Protein AF-A0A2V8E9D2-F1 (afdb_monomer)

Nearest PDB structures (foldseek):
  8iuf-assembly1_E9  TM=6.608E-01  e=1.942E+00  Euglena gracilis
  7cgp-assembly1_A  TM=4.298E-01  e=3.041E+00  Homo sapiens

Radius of gyration: 26.91 Å; Cα contacts (8 Å, |Δi|>4): 105; chains: 1; bounding box: 39×54×81 Å

Mean predicted aligned error: 18.13 Å

Sequence (126 aa):
MLSVGILTTFAVPARAAAQDLRSSITSVALRSAAQQLPLAPDRLPHRPPLASWSSPKSPRQSSAATKASIVALGALGGFFAGGFGGAALENAIAPCRCDDPGLKGSLIGAPAGAVAGGMLAFHFTR

Structure (mmCIF, N/CA/C/O backbone):
data_AF-A0A2V8E9D2-F1
#
_entry.id   AF-A0A2V8E9D2-F1
#
loop_
_atom_site.group_PDB
_atom_site.id
_atom_site.type_symbol
_atom_site.label_atom_id
_atom_site.label_alt_id
_atom_site.label_comp_id
_atom_site.label_asym_id
_atom_site.label_entity_id
_atom_site.label_seq_id
_atom_site.pdbx_PDB_ins_code
_atom_site.Cartn_x
_atom_site.Cartn_y
_atom_site.Cartn_z
_atom_site.occupancy
_atom_site.B_iso_or_equiv
_atom_site.auth_seq_id
_atom_site.auth_comp_id
_atom_site.auth_asym_id
_atom_site.auth_atom_id
_atom_site.pdbx_PDB_model_num
ATOM 1 N N . MET A 1 1 ? -24.761 -17.953 -20.760 1.00 43.72 1 MET A N 1
ATOM 2 C CA . MET A 1 1 ? -23.985 -18.466 -19.612 1.00 43.72 1 MET A CA 1
ATOM 3 C C . MET A 1 1 ? -22.968 -17.407 -19.213 1.00 43.72 1 MET A C 1
ATOM 5 O O . MET A 1 1 ? -22.332 -16.864 -20.102 1.00 43.72 1 MET A O 1
ATOM 9 N N . LEU A 1 2 ? -22.876 -17.147 -17.902 1.00 41.41 2 LEU A N 1
ATOM 10 C CA . LEU A 1 2 ? -21.965 -16.243 -17.174 1.00 41.41 2 LEU A CA 1
ATOM 11 C C . LEU A 1 2 ? -22.209 -14.720 -17.243 1.00 41.41 2 LEU A C 1
ATOM 13 O O . LEU A 1 2 ? -21.616 -13.984 -18.019 1.00 41.41 2 LEU A O 1
ATOM 17 N N . SER A 1 3 ? -23.089 -14.290 -16.332 1.00 42.38 3 SER A N 1
ATOM 18 C CA . SER A 1 3 ? -22.917 -13.207 -15.352 1.00 42.38 3 SER A CA 1
ATOM 19 C C . SER A 1 3 ? -21.888 -12.106 -15.637 1.00 42.38 3 SER A C 1
ATOM 21 O O . SER A 1 3 ? -20.715 -12.246 -15.303 1.00 42.38 3 SER A O 1
ATOM 23 N N . VAL A 1 4 ? -22.370 -10.938 -16.068 1.00 45.31 4 VAL A N 1
ATOM 24 C CA . VAL A 1 4 ? -21.695 -9.655 -15.817 1.00 45.31 4 VAL A CA 1
ATOM 25 C C . VAL A 1 4 ? -22.396 -9.015 -14.625 1.00 45.31 4 VAL A C 1
ATOM 27 O O . VAL A 1 4 ? -23.416 -8.339 -14.746 1.00 45.31 4 VAL A O 1
ATOM 30 N N . GLY A 1 5 ? -21.894 -9.356 -13.442 1.00 42.88 5 GLY A N 1
ATOM 31 C CA . GLY A 1 5 ? -22.345 -8.808 -12.176 1.00 42.88 5 GLY A CA 1
ATOM 32 C C . GLY A 1 5 ? -21.803 -7.397 -11.966 1.00 42.88 5 GLY A C 1
ATOM 33 O O . GLY A 1 5 ? -20.598 -7.186 -11.983 1.00 42.88 5 GLY A O 1
ATOM 34 N N . ILE A 1 6 ? -22.729 -6.468 -11.733 1.00 47.62 6 ILE A N 1
ATOM 35 C CA . ILE A 1 6 ? -22.645 -5.418 -10.710 1.00 47.62 6 ILE A CA 1
ATOM 36 C C . ILE A 1 6 ? -21.357 -4.580 -10.765 1.00 47.62 6 ILE A C 1
ATOM 38 O O . ILE A 1 6 ? -20.437 -4.721 -9.963 1.00 47.62 6 ILE A O 1
ATOM 42 N N . LEU A 1 7 ? -21.355 -3.612 -11.680 1.00 43.59 7 LEU A N 1
ATOM 43 C CA . LEU A 1 7 ? -20.491 -2.440 -11.614 1.00 43.59 7 LEU A CA 1
ATOM 44 C C . LEU A 1 7 ? -21.105 -1.443 -10.609 1.00 43.59 7 LEU A C 1
ATOM 46 O O . LEU A 1 7 ? -21.746 -0.467 -10.989 1.00 43.59 7 LEU A O 1
ATOM 50 N N . THR A 1 8 ? -20.982 -1.702 -9.304 1.00 51.25 8 THR A N 1
ATOM 51 C CA . THR A 1 8 ? -21.293 -0.682 -8.289 1.00 51.25 8 THR A CA 1
ATOM 52 C C . THR A 1 8 ? -20.169 0.340 -8.260 1.00 51.25 8 THR A C 1
ATOM 54 O O . THR A 1 8 ? -19.1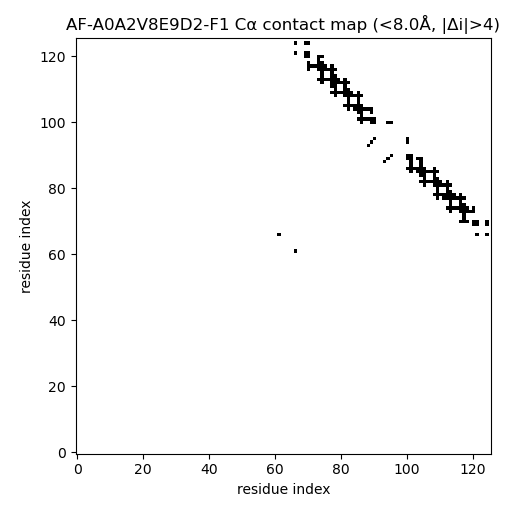47 0.168 -7.598 1.00 51.25 8 THR A O 1
ATOM 57 N N . THR A 1 9 ? -20.385 1.420 -9.000 1.00 49.31 9 THR A N 1
ATOM 58 C CA . THR A 1 9 ? -19.751 2.725 -8.837 1.00 49.31 9 THR A CA 1
ATOM 59 C C . THR A 1 9 ? -19.809 3.172 -7.375 1.00 49.31 9 THR A C 1
ATOM 61 O O . THR A 1 9 ? -20.791 3.767 -6.938 1.00 49.31 9 THR A O 1
ATOM 64 N N . PHE A 1 10 ? -18.736 2.945 -6.618 1.00 45.19 10 PHE A N 1
ATOM 65 C CA . PHE A 1 10 ? -18.449 3.722 -5.413 1.00 45.19 10 PHE A CA 1
ATOM 66 C C . PHE A 1 10 ? -17.791 5.041 -5.827 1.00 45.19 10 PHE A C 1
ATOM 68 O O . PHE A 1 10 ? -16.592 5.255 -5.669 1.00 45.19 10 PHE A O 1
ATOM 75 N N . ALA A 1 11 ? -18.601 5.941 -6.381 1.00 45.00 11 ALA A N 1
ATOM 76 C CA . ALA A 1 11 ? -18.273 7.356 -6.430 1.00 45.00 11 ALA A CA 1
ATOM 77 C C . ALA A 1 11 ? -18.500 7.928 -5.024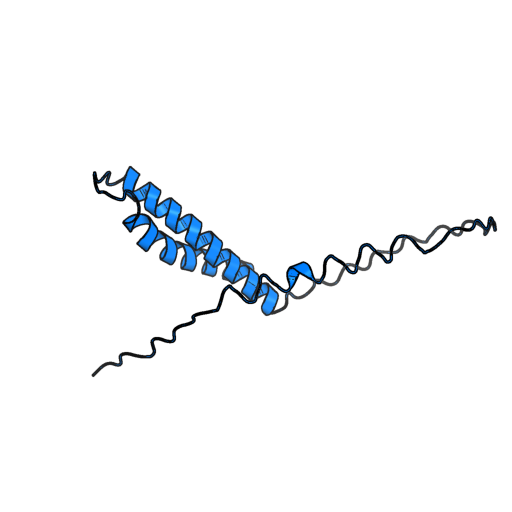 1.00 45.00 11 ALA A C 1
ATOM 79 O O . ALA A 1 11 ? -19.582 8.415 -4.705 1.00 45.00 11 ALA A O 1
ATOM 80 N N . VAL A 1 12 ? -17.498 7.817 -4.150 1.00 46.94 12 VAL A N 1
ATOM 81 C CA . VAL A 1 12 ? -17.510 8.531 -2.870 1.00 46.94 12 VAL A CA 1
ATOM 82 C C . VAL A 1 12 ? -17.165 9.995 -3.166 1.00 46.94 12 VAL A C 1
ATOM 84 O O . VAL A 1 12 ? -16.079 10.270 -3.681 1.00 46.94 12 VAL A O 1
ATOM 87 N N . PRO A 1 13 ? -18.058 10.961 -2.888 1.00 45.75 13 PRO A N 1
ATOM 88 C CA . PRO A 1 13 ? -17.781 12.361 -3.163 1.00 45.75 13 PRO A CA 1
ATOM 89 C C . PRO A 1 13 ? -16.739 12.886 -2.167 1.00 45.75 13 PRO A C 1
ATOM 91 O O . PRO A 1 13 ? -17.041 13.169 -1.010 1.00 45.75 13 PRO A O 1
ATOM 94 N N . ALA A 1 14 ? -15.513 13.105 -2.644 1.00 48.25 14 ALA A N 1
ATOM 95 C CA . ALA A 1 14 ? -14.397 13.712 -1.906 1.00 48.25 14 ALA A CA 1
ATOM 96 C C . ALA A 1 14 ? -14.637 15.173 -1.443 1.00 48.25 14 ALA A C 1
ATOM 98 O O . ALA A 1 14 ? -13.723 15.831 -0.956 1.00 48.25 14 ALA A O 1
ATOM 99 N N . ARG A 1 15 ? -15.855 15.711 -1.592 1.00 49.94 15 ARG A N 1
ATOM 100 C CA . ARG A 1 15 ? -16.199 17.102 -1.252 1.00 49.94 15 ARG A CA 1
ATOM 101 C C . ARG A 1 15 ? -16.841 17.285 0.126 1.00 49.94 15 ARG A C 1
ATOM 103 O O . ARG A 1 15 ? -16.864 18.411 0.604 1.00 49.94 15 ARG A O 1
ATOM 110 N N . ALA A 1 16 ? -17.297 16.222 0.791 1.00 46.09 16 ALA A N 1
ATOM 111 C CA . ALA A 1 16 ? -17.938 16.347 2.107 1.00 46.09 16 ALA A CA 1
ATOM 112 C C . ALA A 1 16 ? -16.941 16.447 3.283 1.00 46.09 16 ALA A C 1
ATOM 114 O O . ALA A 1 16 ? -17.250 17.053 4.300 1.00 46.09 16 ALA A O 1
ATOM 115 N N . ALA A 1 17 ? -15.721 15.913 3.150 1.00 49.56 17 ALA A N 1
ATOM 116 C CA . ALA A 1 17 ? -14.773 15.828 4.270 1.00 49.56 17 ALA A CA 1
ATOM 117 C C . ALA A 1 17 ? -13.987 17.126 4.554 1.00 49.56 17 ALA A C 1
ATOM 119 O O . ALA A 1 17 ? -13.370 17.256 5.608 1.00 49.56 17 ALA A O 1
ATOM 120 N N . ALA A 1 18 ? -13.987 18.096 3.633 1.00 48.28 18 ALA A N 1
ATOM 121 C CA . ALA A 1 18 ? -13.177 19.310 3.770 1.00 48.28 18 ALA A CA 1
ATOM 122 C C . ALA A 1 18 ? -13.867 20.440 4.558 1.00 48.28 18 ALA A C 1
ATOM 124 O O . ALA A 1 18 ? -13.194 21.375 4.992 1.00 48.28 18 ALA A O 1
ATOM 125 N N . GLN A 1 19 ? -15.190 20.384 4.747 1.00 48.47 19 GLN A N 1
ATOM 126 C CA . GLN A 1 19 ? -15.931 21.459 5.422 1.00 48.47 19 GLN A CA 1
ATOM 127 C C . GLN A 1 19 ? -16.022 21.285 6.945 1.00 48.47 19 GLN A C 1
ATOM 129 O O . GLN A 1 19 ? -16.083 22.291 7.650 1.00 48.47 19 GLN A O 1
ATOM 134 N N . ASP A 1 20 ? -15.911 20.062 7.468 1.00 45.66 20 ASP A N 1
ATOM 135 C CA . ASP A 1 20 ? -16.025 19.807 8.914 1.00 45.66 20 ASP A CA 1
ATOM 136 C C . ASP A 1 20 ? -14.759 20.133 9.726 1.00 45.66 20 ASP A C 1
ATOM 138 O O . ASP A 1 20 ? -14.831 20.330 10.939 1.00 45.66 20 ASP A O 1
ATOM 142 N N . LEU A 1 21 ? -13.588 20.272 9.09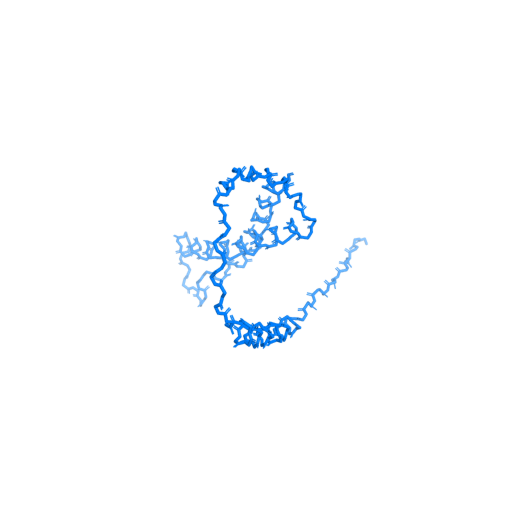1 1.00 48.28 21 LEU A N 1
ATOM 143 C CA . LEU A 1 21 ? -12.366 20.637 9.823 1.00 48.28 21 LEU A CA 1
ATOM 144 C C . LEU A 1 21 ? -12.296 22.126 10.199 1.00 48.28 21 LEU A C 1
ATOM 146 O O . LEU A 1 21 ? -11.585 22.488 11.136 1.00 48.28 21 LEU A O 1
ATOM 150 N N . ARG A 1 22 ? -13.014 23.007 9.489 1.00 50.53 22 ARG A N 1
ATOM 151 C CA . ARG A 1 22 ? -12.950 24.461 9.730 1.00 50.53 22 ARG A CA 1
ATOM 152 C C . ARG A 1 22 ? -13.805 24.933 10.905 1.00 50.53 22 ARG A C 1
ATOM 154 O O . ARG A 1 22 ? -13.517 25.992 11.451 1.00 50.53 22 ARG A O 1
ATOM 161 N N . SER A 1 23 ? -14.817 24.172 11.315 1.00 49.38 23 SER A N 1
ATOM 162 C CA . SER A 1 23 ? -15.737 24.566 12.392 1.00 49.38 23 SER A CA 1
ATOM 163 C C . SER A 1 23 ? -15.254 24.168 13.792 1.00 49.38 23 SER A C 1
ATOM 165 O O . SER A 1 23 ? -15.672 24.778 14.773 1.00 49.38 23 SER A O 1
ATOM 167 N N . SER A 1 24 ? -14.344 23.194 13.911 1.00 50.31 24 SER A N 1
ATOM 168 C CA . SER A 1 24 ? -13.852 22.727 15.220 1.00 50.31 24 SER A CA 1
ATOM 169 C C . SER A 1 24 ? -12.653 23.510 15.770 1.00 50.31 24 SER A C 1
ATOM 171 O O . SER A 1 24 ? -12.373 23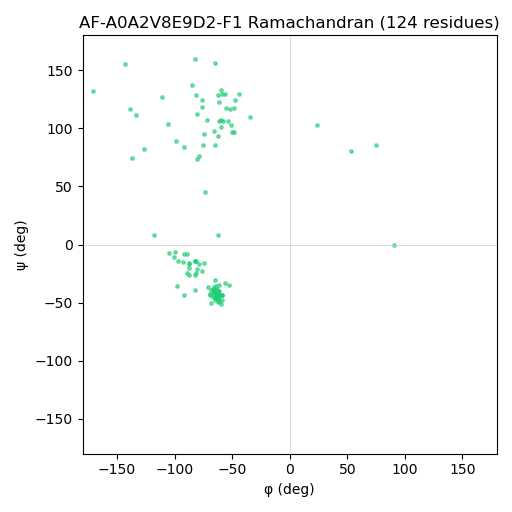.433 16.963 1.00 50.31 24 SER A O 1
ATOM 173 N N . ILE A 1 25 ? -11.952 24.295 14.946 1.00 51.53 25 ILE A N 1
ATOM 174 C CA . ILE A 1 25 ? -10.754 25.032 15.394 1.00 51.53 25 ILE A CA 1
ATOM 175 C C . ILE A 1 25 ? -11.130 26.339 16.123 1.00 51.53 25 ILE A C 1
ATOM 177 O O . ILE A 1 25 ? -10.392 26.810 16.986 1.00 51.53 25 ILE A O 1
ATOM 181 N N . THR A 1 26 ? -12.306 26.911 15.857 1.00 52.06 26 THR A N 1
ATOM 182 C CA . THR A 1 26 ? -12.712 28.228 16.380 1.00 52.06 26 THR A CA 1
ATOM 183 C C . THR A 1 26 ? -13.280 28.220 17.803 1.00 52.06 26 THR A C 1
ATOM 185 O O . THR A 1 26 ? -13.349 29.279 18.421 1.00 52.06 26 THR A O 1
ATOM 188 N N . SER A 1 27 ? -13.648 27.069 18.373 1.00 49.50 27 SER A N 1
ATOM 189 C CA . SER A 1 27 ? -14.272 27.006 19.710 1.00 49.50 27 SER A CA 1
ATOM 190 C C . SER A 1 27 ? -13.286 26.800 20.868 1.00 49.50 27 SER A C 1
ATOM 192 O O . SER A 1 27 ? -13.641 27.042 22.023 1.00 49.50 27 SER A O 1
ATOM 194 N N . VAL A 1 28 ? -12.042 26.400 20.585 1.00 52.72 28 VAL A N 1
ATOM 195 C CA . VAL A 1 28 ? -11.044 26.084 21.625 1.00 52.72 28 VAL A CA 1
ATOM 196 C C . VAL A 1 28 ? -10.252 27.322 22.071 1.00 52.72 28 VAL A C 1
ATOM 198 O O . VAL A 1 28 ? -9.831 27.397 23.222 1.00 52.72 28 VAL A O 1
ATOM 201 N N . ALA A 1 29 ? -10.106 28.336 21.214 1.00 51.91 29 ALA A N 1
ATOM 202 C CA . ALA A 1 29 ? -9.249 29.495 21.492 1.00 51.91 29 ALA A CA 1
ATOM 203 C C . ALA A 1 29 ? -9.889 30.593 22.371 1.00 51.91 29 ALA A C 1
ATOM 205 O O . ALA A 1 29 ? -9.175 31.447 22.883 1.00 51.91 29 ALA A O 1
ATOM 206 N N . LEU A 1 30 ? -11.213 30.585 22.572 1.00 50.53 30 LEU A N 1
ATOM 207 C CA . LEU A 1 30 ? -11.926 31.644 23.312 1.00 50.53 30 LEU A CA 1
ATOM 208 C C . LEU A 1 30 ? -12.276 31.286 24.764 1.00 50.53 30 LEU A C 1
ATOM 210 O O . LEU A 1 30 ? -12.647 32.167 25.534 1.00 50.53 30 LEU A O 1
ATOM 214 N N . ARG A 1 31 ? -12.132 30.021 25.177 1.00 50.66 31 ARG A N 1
ATOM 215 C CA . ARG A 1 31 ? -12.375 29.609 26.575 1.00 50.66 31 ARG A CA 1
ATOM 216 C C . ARG A 1 31 ? -11.143 29.712 27.478 1.00 50.66 31 ARG A C 1
ATOM 218 O O . ARG A 1 31 ? -11.282 29.569 28.686 1.00 50.66 31 ARG A O 1
ATOM 225 N N . SER A 1 32 ? -9.961 29.979 26.927 1.00 51.41 32 SER A N 1
ATOM 226 C CA . SER A 1 32 ? -8.689 29.962 27.663 1.00 51.41 32 SER A CA 1
ATOM 227 C C . SER A 1 32 ? -8.259 31.308 28.261 1.00 51.41 32 SER A C 1
ATOM 229 O O . SER A 1 32 ? -7.300 31.332 29.023 1.00 51.41 32 SER A O 1
ATOM 231 N N . ALA A 1 33 ? -8.942 32.419 27.961 1.00 55.84 33 ALA A N 1
ATOM 232 C CA . ALA A 1 33 ? -8.485 33.756 28.369 1.00 55.84 33 ALA A CA 1
ATOM 233 C C . ALA A 1 33 ? -9.259 34.396 29.541 1.00 55.84 33 ALA A C 1
ATOM 235 O O . ALA A 1 33 ? -8.848 35.446 30.024 1.00 55.84 33 ALA A O 1
ATOM 236 N N . ALA A 1 34 ? -10.363 33.802 30.013 1.00 54.38 34 ALA A N 1
ATOM 237 C CA . ALA A 1 34 ? -11.284 34.468 30.953 1.00 54.38 34 ALA A CA 1
ATOM 238 C C . ALA A 1 34 ? -11.426 33.799 32.336 1.00 54.38 34 ALA A C 1
ATOM 240 O O . ALA A 1 34 ? -12.264 34.204 33.137 1.00 54.38 34 ALA A O 1
ATOM 241 N N . GLN A 1 35 ? -10.616 32.791 32.647 1.00 54.69 35 GLN A N 1
ATOM 242 C CA . GLN A 1 35 ? -10.618 32.111 33.944 1.00 54.69 35 GLN A CA 1
ATOM 243 C C . GLN A 1 35 ? -9.161 31.867 34.344 1.00 54.69 35 GLN A C 1
ATOM 245 O O . GLN A 1 35 ? -8.467 31.154 33.638 1.00 54.69 35 GLN A O 1
ATOM 250 N N . GLN A 1 36 ? -8.561 32.388 35.406 1.00 48.44 36 GLN A N 1
ATOM 251 C CA . GLN A 1 36 ? -8.971 33.169 36.565 1.00 48.44 36 GLN A CA 1
ATOM 252 C C . GLN A 1 36 ? -7.634 33.576 37.224 1.00 48.44 36 GLN A C 1
ATOM 254 O O . GLN A 1 36 ? -6.782 32.717 37.443 1.00 48.44 36 GLN A O 1
ATOM 259 N N . LEU A 1 37 ? -7.449 34.845 37.586 1.00 58.12 37 LEU A N 1
ATOM 260 C CA . LEU A 1 37 ? -6.642 35.205 38.759 1.00 58.12 37 LEU A CA 1
ATOM 261 C C . LEU A 1 37 ? -7.640 35.748 39.786 1.00 58.12 37 LEU A C 1
ATOM 263 O O . LEU A 1 37 ? -8.442 36.613 39.431 1.00 58.12 37 LEU A O 1
ATOM 267 N N . PRO A 1 38 ? -7.644 35.228 41.024 1.00 52.56 38 PRO A N 1
ATOM 268 C CA . PRO A 1 38 ? -6.827 35.889 42.039 1.00 52.56 38 PRO A CA 1
ATOM 269 C C . PRO A 1 38 ? -6.138 34.948 43.042 1.00 52.56 38 PRO A C 1
ATOM 271 O O . PRO A 1 38 ? -6.570 33.831 43.319 1.00 52.56 38 PRO A O 1
ATOM 274 N N . LEU A 1 39 ? -5.046 35.477 43.594 1.00 63.12 39 LEU A N 1
ATOM 275 C CA . LEU A 1 39 ? -4.221 34.925 44.659 1.00 63.12 39 LEU A CA 1
ATOM 276 C C . LEU A 1 39 ? -5.028 34.677 45.946 1.00 63.12 39 LEU A C 1
ATOM 278 O O . LEU A 1 39 ? -5.636 35.602 46.480 1.00 63.12 39 LEU A O 1
ATOM 282 N N . ALA A 1 40 ? -4.908 33.473 46.504 1.00 63.06 40 ALA A N 1
ATOM 283 C CA . ALA A 1 40 ? -5.177 33.190 47.912 1.00 63.06 40 ALA A CA 1
ATOM 284 C C . ALA A 1 40 ? -4.017 32.339 48.466 1.00 63.06 40 ALA A C 1
ATOM 286 O O . ALA A 1 40 ? -3.845 31.199 48.026 1.00 63.06 40 ALA A O 1
ATOM 287 N N . PRO A 1 41 ? -3.176 32.865 49.377 1.00 64.88 41 PRO A N 1
ATOM 288 C CA . PRO A 1 41 ? -2.125 32.089 50.009 1.00 64.88 41 PRO A CA 1
ATOM 289 C C . PRO A 1 41 ? -2.669 31.500 51.309 1.00 64.88 41 PRO A C 1
ATOM 291 O O . PRO A 1 41 ? -2.453 32.066 52.376 1.00 64.88 41 PRO A O 1
ATOM 294 N N . ASP A 1 42 ? -3.357 30.363 51.223 1.00 52.16 42 ASP A N 1
ATOM 295 C CA . ASP A 1 42 ? -3.655 29.576 52.418 1.00 52.16 42 ASP A CA 1
ATOM 296 C C . ASP A 1 42 ? -2.759 28.339 52.448 1.00 52.16 42 ASP A C 1
ATOM 298 O O . ASP A 1 42 ? -2.899 27.384 51.679 1.00 52.16 42 ASP A O 1
ATOM 302 N N . ARG A 1 43 ? -1.744 28.430 53.313 1.00 57.06 43 ARG A N 1
ATOM 303 C CA . ARG A 1 43 ? -0.796 27.366 53.635 1.00 57.06 43 ARG A CA 1
ATOM 304 C C . ARG A 1 43 ? -1.557 26.202 54.262 1.00 57.06 43 ARG A C 1
ATOM 306 O O . ARG A 1 43 ? -1.703 26.132 55.478 1.00 57.06 43 ARG A O 1
ATOM 313 N N . LEU A 1 44 ? -1.956 25.244 53.437 1.00 66.81 44 LEU A N 1
ATOM 314 C CA . LEU A 1 44 ? -2.272 23.905 53.913 1.00 66.81 44 LEU A CA 1
ATOM 315 C C . LEU A 1 44 ? -0.982 23.071 53.999 1.00 66.81 44 LEU A C 1
ATOM 317 O O . LEU A 1 44 ? -0.138 23.143 53.097 1.00 66.81 44 LEU A O 1
ATOM 321 N N . PRO A 1 45 ? -0.795 22.288 55.077 1.00 62.69 45 PRO A N 1
ATOM 322 C CA . PRO A 1 45 ? 0.375 21.441 55.243 1.00 62.69 45 PRO A CA 1
ATOM 323 C C . PRO A 1 45 ? 0.479 20.434 54.093 1.00 62.69 45 PRO A C 1
ATOM 325 O O . PRO A 1 45 ? -0.493 19.771 53.729 1.00 62.69 45 PRO A O 1
ATOM 328 N N . HIS A 1 46 ? 1.688 20.334 53.536 1.00 57.09 46 HIS A N 1
ATOM 329 C CA . HIS A 1 46 ? 2.105 19.333 52.560 1.00 57.09 46 HIS A CA 1
ATOM 330 C C . HIS A 1 46 ? 1.737 17.923 53.032 1.00 57.09 46 HIS A C 1
ATOM 332 O O . HIS A 1 46 ? 2.479 17.273 53.766 1.00 57.09 46 HIS A O 1
ATOM 338 N N . ARG A 1 47 ? 0.598 17.420 52.560 1.00 58.41 47 ARG A N 1
ATOM 339 C CA . ARG A 1 47 ? 0.371 15.986 52.453 1.00 58.41 47 ARG A CA 1
ATOM 340 C C . ARG A 1 47 ? 1.093 15.570 51.170 1.00 58.41 47 ARG A C 1
ATOM 342 O O . ARG A 1 47 ? 0.683 16.042 50.107 1.00 58.41 47 ARG A O 1
ATOM 349 N N . PRO A 1 48 ? 2.182 14.782 51.225 1.00 68.06 48 PRO A N 1
ATOM 350 C CA . PRO A 1 48 ? 2.806 14.307 49.999 1.00 68.06 48 PRO A CA 1
ATOM 351 C C . PRO A 1 48 ? 1.719 13.577 49.202 1.00 68.06 48 PRO A C 1
ATOM 353 O O . PRO A 1 48 ? 1.004 12.758 49.796 1.00 68.06 48 PRO A O 1
ATOM 356 N N . PRO A 1 49 ? 1.516 13.885 47.909 1.00 64.56 49 PRO A N 1
ATOM 357 C CA . PRO A 1 49 ? 0.637 13.076 47.093 1.00 64.56 49 PRO A CA 1
ATOM 358 C C . PRO A 1 49 ? 1.239 11.676 47.111 1.00 64.56 49 PRO A C 1
ATOM 360 O O . PRO A 1 49 ? 2.310 11.440 46.552 1.00 64.56 49 PRO A O 1
ATOM 363 N N . LEU A 1 50 ? 0.585 10.766 47.835 1.00 66.94 50 LEU A N 1
ATOM 364 C CA . LEU A 1 50 ? 0.833 9.341 47.709 1.00 66.94 50 LEU A CA 1
ATOM 365 C C . LEU A 1 50 ? 0.797 9.072 46.216 1.00 66.94 50 LEU A C 1
ATOM 367 O O . LEU A 1 50 ? -0.211 9.389 45.581 1.00 66.94 50 LEU A O 1
ATOM 371 N N . ALA A 1 51 ? 1.935 8.617 45.685 1.00 63.84 51 ALA A N 1
ATOM 372 C CA . ALA A 1 51 ? 2.154 8.342 44.279 1.00 63.84 51 ALA A CA 1
ATOM 373 C C . ALA A 1 51 ? 0.853 7.807 43.690 1.00 63.84 51 ALA A C 1
ATOM 375 O O . ALA A 1 51 ? 0.401 6.730 44.082 1.00 63.84 51 ALA A O 1
ATOM 376 N N . SER A 1 52 ? 0.188 8.601 42.845 1.00 62.75 52 SER A N 1
ATOM 377 C CA . SER A 1 52 ? -0.987 8.113 42.147 1.00 62.75 52 SER A CA 1
ATOM 378 C C . SER A 1 52 ? -0.447 7.030 41.235 1.00 62.75 52 SER A C 1
ATOM 380 O O . SER A 1 52 ? 0.148 7.329 40.199 1.00 62.75 52 SER A O 1
ATOM 382 N N . TRP A 1 53 ? -0.557 5.785 41.687 1.00 65.12 53 TRP A N 1
ATOM 383 C CA . TRP A 1 53 ? -0.317 4.606 40.887 1.00 65.12 53 TRP A CA 1
ATOM 384 C C . TRP A 1 53 ? -1.161 4.806 39.639 1.00 65.12 53 TRP A C 1
ATOM 386 O O . TRP A 1 53 ? -2.392 4.750 39.692 1.00 65.12 53 TRP A O 1
ATOM 396 N N . SER A 1 54 ? -0.501 5.182 38.545 1.00 66.31 54 SER A N 1
ATOM 397 C CA . SER A 1 54 ? -1.123 5.321 37.247 1.00 66.31 54 SER A CA 1
ATOM 398 C C . SER A 1 54 ? -1.675 3.944 36.940 1.00 66.31 54 SER A C 1
ATOM 400 O O . SER A 1 54 ? -0.929 3.018 36.630 1.00 66.31 54 SER A O 1
ATOM 402 N N . SER A 1 55 ? -2.988 3.785 37.137 1.00 67.19 55 SER A N 1
ATOM 403 C CA . SER A 1 55 ? -3.680 2.551 36.793 1.00 67.19 55 SER A CA 1
ATOM 404 C C . SER A 1 55 ? -3.238 2.189 35.383 1.00 67.19 55 SER A C 1
ATOM 406 O O . SER A 1 55 ? -3.336 3.058 34.504 1.00 67.19 55 SER A O 1
ATOM 408 N N . PRO A 1 56 ? -2.691 0.978 35.161 1.00 65.62 56 PRO A N 1
ATOM 409 C CA . PRO A 1 56 ? -2.269 0.569 33.837 1.00 65.62 56 PRO A CA 1
ATOM 410 C C . PRO A 1 56 ? -3.462 0.798 32.925 1.00 65.62 56 PRO A C 1
ATOM 412 O O . PRO A 1 56 ? -4.555 0.280 33.162 1.00 65.62 56 PRO A O 1
ATOM 415 N N . LYS A 1 57 ? -3.280 1.701 31.959 1.00 65.94 57 LYS A N 1
ATOM 416 C CA . LYS A 1 57 ? -4.326 2.099 31.027 1.00 65.94 57 LYS A CA 1
ATOM 417 C C . LYS A 1 57 ? -4.748 0.805 30.349 1.00 65.94 57 LYS A C 1
ATOM 419 O O . LYS A 1 57 ? -3.954 0.243 29.598 1.00 65.94 57 LYS A O 1
ATOM 424 N N . SER A 1 58 ? -5.931 0.302 30.714 1.00 64.31 58 SER A N 1
ATOM 425 C CA . SER A 1 58 ? -6.471 -0.950 30.186 1.00 64.31 58 SER A CA 1
ATOM 426 C C . SER A 1 58 ? -6.236 -0.962 28.675 1.00 64.31 58 SER A C 1
ATOM 428 O O . SER A 1 58 ? -6.503 0.073 28.045 1.00 64.31 58 SER A O 1
ATOM 430 N N . PRO A 1 59 ? -5.665 -2.042 28.107 1.00 69.88 59 PRO A N 1
ATOM 431 C CA . PRO A 1 59 ? -5.373 -2.107 26.686 1.00 69.88 59 PRO A CA 1
ATOM 432 C C . PRO A 1 59 ? -6.666 -1.800 25.937 1.00 69.88 59 PRO A C 1
ATOM 434 O O . PRO A 1 59 ? -7.616 -2.581 25.950 1.00 69.88 59 PRO A O 1
ATOM 437 N N . ARG A 1 60 ? -6.733 -0.597 25.353 1.00 73.38 60 ARG A N 1
ATOM 438 C CA . ARG A 1 60 ? -7.899 -0.139 24.603 1.00 73.38 60 ARG A CA 1
ATOM 439 C C . ARG A 1 60 ? -8.053 -1.110 23.447 1.00 73.38 60 ARG A C 1
ATOM 441 O O . ARG A 1 60 ? -7.256 -1.075 22.512 1.00 73.38 60 ARG A O 1
ATOM 448 N N . GLN A 1 61 ? -9.057 -1.977 23.527 1.00 79.19 61 GLN A N 1
ATOM 449 C CA . GLN A 1 61 ? -9.456 -2.794 22.393 1.00 79.19 61 GLN A CA 1
ATOM 450 C C . GLN A 1 61 ? -9.751 -1.834 21.242 1.00 79.19 61 GLN A C 1
ATOM 452 O O . GLN A 1 61 ? -10.590 -0.938 21.362 1.00 79.19 61 GLN A O 1
ATOM 457 N N . SER A 1 62 ? -8.978 -1.947 20.164 1.00 81.25 62 SER A N 1
ATOM 458 C CA . SER A 1 62 ? -9.174 -1.117 18.986 1.00 81.25 62 SER A CA 1
ATOM 459 C C . SER A 1 62 ? -10.557 -1.415 18.419 1.00 81.25 62 SER A C 1
ATOM 461 O O . SER A 1 62 ? -10.941 -2.573 18.240 1.00 81.25 62 SER A O 1
ATOM 463 N N . SER A 1 63 ? -11.337 -0.362 18.181 1.00 89.94 63 SER A N 1
ATOM 464 C CA . SER A 1 63 ? -12.657 -0.521 17.585 1.00 89.94 63 SER A CA 1
ATOM 465 C C . SER A 1 63 ? -12.514 -1.064 16.162 1.00 89.94 63 SER A C 1
ATOM 467 O O . SER A 1 63 ? -11.485 -0.871 15.505 1.00 89.94 63 SER A O 1
ATOM 469 N N . ALA A 1 64 ? -13.565 -1.709 15.654 1.00 90.00 64 ALA A N 1
ATOM 470 C CA . ALA A 1 64 ? -13.606 -2.161 14.263 1.00 90.00 64 ALA A CA 1
ATOM 471 C C . ALA A 1 64 ? -13.292 -1.016 13.278 1.00 90.00 64 ALA A C 1
ATOM 473 O O . ALA A 1 64 ? -12.600 -1.230 12.286 1.00 90.00 64 ALA A O 1
ATOM 474 N N . ALA A 1 65 ? -13.711 0.213 13.604 1.00 91.06 65 ALA A N 1
ATOM 475 C CA . ALA A 1 65 ? -13.405 1.409 12.825 1.00 91.06 65 ALA A CA 1
ATOM 476 C C . ALA A 1 65 ? -11.901 1.731 12.798 1.00 91.06 65 ALA A C 1
ATOM 478 O O . ALA A 1 65 ? -11.364 2.045 11.738 1.00 91.06 65 ALA A O 1
ATOM 479 N N . THR A 1 66 ? -11.200 1.605 13.931 1.00 92.62 66 THR A N 1
ATOM 480 C CA . THR A 1 66 ? -9.741 1.785 13.982 1.00 92.62 66 THR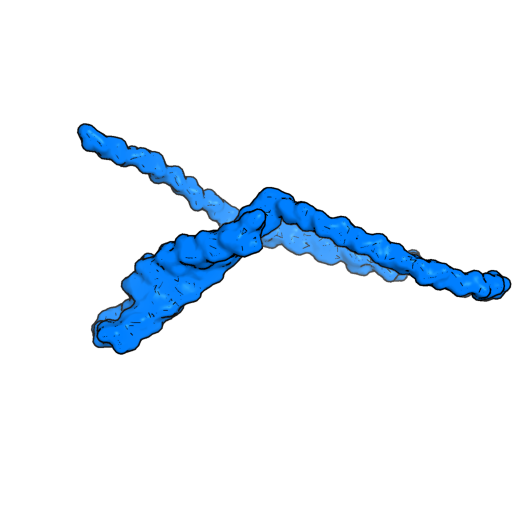 A CA 1
ATOM 481 C C . THR A 1 66 ? -9.012 0.703 13.187 1.00 92.62 66 THR A C 1
ATOM 483 O O . THR A 1 66 ? -8.040 0.999 12.501 1.00 92.62 66 THR A O 1
ATOM 486 N N . LYS A 1 67 ? -9.476 -0.552 13.229 1.00 92.44 67 LYS A N 1
ATOM 487 C CA . LYS A 1 67 ? -8.870 -1.619 12.416 1.00 92.44 67 LYS A CA 1
ATOM 488 C C . LYS A 1 67 ? -9.068 -1.361 10.920 1.00 92.44 67 LYS A C 1
ATOM 490 O O . LYS A 1 67 ? -8.113 -1.449 10.153 1.00 92.44 67 LYS A O 1
ATOM 495 N N . ALA A 1 68 ? -10.277 -0.972 10.517 1.00 93.12 68 ALA A N 1
ATOM 496 C CA . ALA A 1 68 ? -10.584 -0.648 9.127 1.00 93.12 68 ALA A CA 1
ATOM 497 C C . ALA A 1 68 ? -9.751 0.533 8.601 1.00 93.12 68 ALA A C 1
ATOM 499 O O . ALA A 1 68 ? -9.259 0.474 7.475 1.00 93.12 68 ALA A O 1
ATOM 500 N N . SER A 1 69 ? -9.537 1.578 9.411 1.00 94.88 69 SER A N 1
ATOM 501 C CA . SER A 1 69 ? -8.716 2.720 8.994 1.00 94.88 69 SER A CA 1
ATOM 502 C C . SER A 1 69 ? -7.244 2.347 8.816 1.00 94.88 69 SER A C 1
ATOM 504 O O . SER A 1 69 ? -6.625 2.795 7.854 1.00 94.88 69 SER A O 1
ATOM 506 N N . ILE A 1 70 ? -6.691 1.484 9.674 1.00 95.19 70 ILE A N 1
ATOM 507 C CA . ILE A 1 70 ? -5.314 0.989 9.526 1.00 95.19 70 ILE A CA 1
ATOM 508 C C . ILE A 1 70 ? -5.164 0.184 8.230 1.00 95.19 70 ILE A C 1
ATOM 510 O O . ILE A 1 70 ? -4.210 0.401 7.486 1.00 95.19 70 ILE A O 1
ATOM 514 N N . VAL A 1 71 ? -6.120 -0.696 7.917 1.00 96.00 71 VAL A N 1
ATOM 515 C CA . VAL A 1 71 ? -6.109 -1.464 6.661 1.00 96.00 71 VAL A CA 1
ATOM 516 C C . VAL A 1 71 ? -6.210 -0.541 5.445 1.00 96.00 71 VAL A C 1
ATOM 518 O O . VAL A 1 71 ? -5.456 -0.712 4.489 1.00 96.00 71 VAL A O 1
ATOM 521 N N . ALA A 1 72 ? -7.083 0.469 5.487 1.00 96.75 72 ALA A N 1
ATOM 522 C CA . ALA A 1 72 ? -7.222 1.444 4.407 1.00 96.75 72 ALA A CA 1
ATOM 523 C C . ALA A 1 72 ? -5.936 2.260 4.192 1.00 96.75 72 ALA A C 1
ATOM 525 O O . ALA A 1 72 ? -5.512 2.451 3.054 1.00 96.75 72 ALA A O 1
ATOM 526 N N . LEU A 1 73 ? -5.281 2.695 5.272 1.00 96.38 73 LEU A N 1
ATOM 527 C CA . LEU A 1 73 ? -3.988 3.380 5.198 1.00 96.38 73 LEU A CA 1
ATOM 528 C C . LEU A 1 73 ? -2.890 2.463 4.651 1.00 96.38 73 LEU A C 1
ATOM 530 O O . LEU A 1 73 ? -2.084 2.908 3.838 1.00 96.38 73 LEU A O 1
ATOM 534 N N . GLY A 1 74 ? -2.887 1.185 5.037 1.00 95.75 74 GLY A N 1
ATOM 535 C CA . GLY A 1 74 ? -1.983 0.179 4.480 1.00 95.75 74 GLY A CA 1
ATOM 536 C C . GLY A 1 74 ? -2.185 -0.022 2.980 1.00 95.75 74 GLY A C 1
ATOM 537 O O . GLY A 1 74 ? -1.215 -0.045 2.226 1.00 95.75 74 GLY A O 1
ATOM 538 N N . ALA A 1 75 ? -3.439 -0.096 2.528 1.00 96.38 75 ALA A N 1
ATOM 539 C CA . ALA A 1 75 ? -3.767 -0.204 1.111 1.00 96.38 75 ALA A CA 1
ATOM 540 C C . ALA A 1 75 ? -3.371 1.055 0.325 1.00 96.38 75 ALA A C 1
ATOM 542 O O . ALA A 1 75 ? -2.809 0.943 -0.759 1.00 96.38 75 ALA A O 1
ATOM 543 N N . LEU A 1 76 ? -3.592 2.254 0.873 1.00 97.62 76 LEU A N 1
ATOM 544 C CA . LEU A 1 76 ? -3.156 3.506 0.246 1.00 97.62 76 LEU A CA 1
ATOM 545 C C . LEU A 1 76 ? -1.629 3.594 0.163 1.00 97.62 76 LEU A C 1
ATOM 547 O O . LEU A 1 76 ? -1.089 3.871 -0.904 1.00 97.62 76 LEU A O 1
ATOM 551 N N . GLY A 1 77 ? -0.925 3.308 1.260 1.00 97.06 77 GLY A N 1
ATOM 552 C CA . GLY A 1 77 ? 0.538 3.277 1.275 1.00 97.06 77 GLY A CA 1
ATOM 553 C C . GLY A 1 77 ? 1.091 2.264 0.273 1.00 97.06 77 GLY A C 1
ATOM 554 O O . GLY A 1 77 ? 1.989 2.585 -0.502 1.00 97.06 77 GLY A O 1
ATOM 555 N N . GLY A 1 78 ? 0.489 1.074 0.223 1.00 96.56 78 GLY A N 1
ATOM 556 C CA . GLY A 1 78 ? 0.801 0.045 -0.759 1.00 96.56 78 GLY A CA 1
ATOM 557 C C . GLY A 1 78 ? 0.526 0.479 -2.200 1.00 96.56 78 GLY A C 1
ATOM 558 O O . GLY A 1 78 ? 1.342 0.205 -3.073 1.00 96.56 78 GLY A O 1
ATOM 559 N N . PHE A 1 79 ? -0.569 1.200 -2.455 1.00 97.44 79 PHE A N 1
ATOM 560 C CA . PHE A 1 79 ? -0.907 1.718 -3.782 1.00 97.44 79 PHE A CA 1
ATOM 561 C C . PHE A 1 79 ? 0.179 2.652 -4.312 1.00 97.44 79 PHE A C 1
ATOM 563 O O . PHE A 1 79 ? 0.693 2.458 -5.411 1.00 97.44 79 PHE A O 1
ATOM 570 N N . PHE A 1 80 ? 0.577 3.643 -3.514 1.00 96.50 80 PHE A N 1
ATOM 571 C CA . PHE A 1 80 ? 1.606 4.594 -3.927 1.00 96.50 80 PHE A CA 1
ATOM 572 C C . PHE A 1 80 ? 2.988 3.944 -4.019 1.00 96.50 80 PHE A C 1
ATOM 574 O O . PHE A 1 80 ? 3.697 4.169 -4.998 1.00 96.50 80 PHE A O 1
ATOM 581 N N . ALA A 1 81 ? 3.356 3.100 -3.051 1.00 96.25 81 ALA A N 1
ATOM 582 C CA . ALA A 1 81 ? 4.636 2.397 -3.066 1.00 96.25 81 ALA A CA 1
ATOM 583 C C . ALA A 1 81 ? 4.744 1.429 -4.253 1.00 96.25 81 ALA A C 1
ATOM 585 O O . ALA A 1 81 ? 5.762 1.406 -4.941 1.00 96.25 81 ALA A O 1
ATOM 586 N N . GLY A 1 82 ? 3.686 0.666 -4.530 1.00 94.12 82 GLY A N 1
ATOM 587 C CA . GLY A 1 82 ? 3.621 -0.245 -5.667 1.00 94.12 82 GLY A CA 1
ATOM 588 C C . GLY A 1 82 ? 3.584 0.493 -7.000 1.00 94.12 82 GLY A C 1
ATOM 589 O O . GLY A 1 82 ? 4.257 0.082 -7.940 1.00 94.12 82 GLY A O 1
ATOM 590 N N . GLY A 1 83 ? 2.868 1.617 -7.078 1.00 93.94 83 GLY A N 1
ATOM 591 C CA . GLY A 1 83 ? 2.841 2.462 -8.268 1.00 93.94 83 GLY A CA 1
ATOM 592 C C . GLY A 1 83 ? 4.218 3.035 -8.597 1.00 93.94 83 GLY A C 1
ATOM 593 O O . GLY A 1 83 ? 4.703 2.896 -9.718 1.00 93.94 83 GLY A O 1
ATOM 594 N N . PHE A 1 84 ? 4.879 3.620 -7.598 1.00 93.25 84 PHE A N 1
ATOM 595 C CA . PHE A 1 84 ? 6.212 4.196 -7.750 1.00 93.25 84 PHE A CA 1
ATOM 596 C C . PHE A 1 84 ? 7.274 3.125 -8.027 1.00 93.25 84 PHE A C 1
ATOM 598 O O . PHE A 1 84 ? 8.083 3.274 -8.939 1.00 93.25 84 PHE A O 1
ATOM 605 N N . GLY A 1 85 ? 7.240 2.015 -7.285 1.00 92.62 85 GLY A N 1
ATOM 606 C CA . GLY A 1 85 ? 8.140 0.883 -7.492 1.00 92.62 85 GLY A CA 1
ATOM 607 C C . GLY A 1 85 ? 7.955 0.244 -8.867 1.00 92.62 85 GLY A C 1
ATOM 608 O O . GLY A 1 85 ? 8.937 -0.035 -9.548 1.00 92.62 85 GLY A O 1
ATOM 609 N N . GLY A 1 86 ? 6.710 0.080 -9.316 1.00 88.19 86 GLY A N 1
ATOM 610 C CA . GLY A 1 86 ? 6.389 -0.432 -10.645 1.00 88.19 86 GLY A CA 1
ATOM 611 C C . GLY A 1 86 ? 6.878 0.491 -11.761 1.00 88.19 86 GLY A C 1
ATOM 612 O O . GLY A 1 86 ? 7.497 0.018 -12.712 1.00 88.19 86 GLY A O 1
ATOM 613 N N . ALA A 1 87 ? 6.675 1.804 -11.622 1.00 89.81 87 ALA A N 1
ATOM 614 C CA . ALA A 1 87 ? 7.193 2.791 -12.569 1.00 89.81 87 ALA A CA 1
ATOM 615 C C . ALA A 1 87 ? 8.730 2.781 -12.640 1.00 89.81 87 ALA A C 1
ATOM 617 O O . ALA A 1 87 ? 9.311 2.815 -13.724 1.00 89.81 87 ALA A O 1
ATOM 618 N N . ALA A 1 88 ? 9.396 2.696 -11.486 1.00 89.50 88 ALA A N 1
ATOM 619 C CA . ALA A 1 88 ? 10.851 2.627 -11.412 1.00 89.50 88 ALA A CA 1
ATOM 620 C C . ALA A 1 88 ? 11.404 1.330 -12.032 1.00 89.50 88 ALA A C 1
ATOM 622 O O . ALA A 1 88 ? 12.409 1.372 -12.740 1.00 89.50 88 ALA A O 1
ATOM 623 N N . LEU A 1 89 ? 10.738 0.192 -11.804 1.00 87.06 89 LEU A N 1
ATOM 624 C CA . LEU A 1 89 ? 11.120 -1.109 -12.363 1.00 87.06 89 LEU A CA 1
ATOM 625 C C . LEU A 1 89 ? 10.998 -1.146 -13.886 1.00 87.06 89 LEU A C 1
ATOM 627 O O . LEU A 1 89 ? 11.878 -1.695 -14.546 1.00 87.06 89 LEU A O 1
ATOM 631 N N . GLU A 1 90 ? 9.948 -0.544 -14.448 1.00 84.06 90 GLU A N 1
ATOM 632 C CA . GLU A 1 90 ? 9.797 -0.433 -15.902 1.00 84.06 90 GLU A CA 1
ATOM 633 C C . GLU A 1 90 ? 10.991 0.311 -16.514 1.00 84.06 90 GLU A C 1
ATOM 635 O O . GLU A 1 90 ? 11.642 -0.208 -17.418 1.00 84.06 90 GLU A O 1
ATOM 640 N N . ASN A 1 91 ? 11.368 1.453 -15.936 1.00 80.31 91 ASN A N 1
ATOM 641 C CA . ASN A 1 91 ? 12.519 2.232 -16.397 1.00 80.31 91 ASN A CA 1
ATOM 642 C C . ASN A 1 91 ? 13.864 1.508 -16.225 1.00 80.31 91 ASN A C 1
ATOM 644 O O . ASN A 1 91 ? 14.781 1.735 -17.012 1.00 80.31 91 ASN A O 1
ATOM 648 N N . ALA A 1 92 ? 13.997 0.651 -15.209 1.00 83.75 92 ALA A N 1
ATOM 649 C CA . ALA A 1 92 ? 15.239 -0.062 -14.921 1.00 83.75 92 ALA A CA 1
ATOM 650 C C . ALA A 1 92 ? 15.434 -1.326 -15.776 1.00 83.75 92 ALA A C 1
ATOM 652 O O . ALA A 1 92 ? 16.558 -1.626 -16.174 1.00 83.75 92 ALA A O 1
ATOM 653 N N . ILE A 1 93 ? 14.362 -2.084 -16.034 1.00 84.81 93 ILE A N 1
ATOM 654 C CA . ILE A 1 93 ? 14.440 -3.415 -16.662 1.00 84.81 93 ILE A CA 1
ATOM 655 C C . ILE A 1 93 ? 14.151 -3.344 -18.165 1.00 84.81 93 ILE A C 1
ATOM 657 O O . ILE A 1 93 ? 14.755 -4.075 -18.948 1.00 84.81 93 ILE A O 1
ATOM 661 N N . ALA A 1 94 ? 13.242 -2.463 -18.579 1.00 76.12 94 ALA A N 1
ATOM 662 C CA . ALA A 1 94 ? 12.832 -2.309 -19.967 1.00 76.12 94 ALA A CA 1
ATOM 663 C C . ALA A 1 94 ? 12.720 -0.814 -20.304 1.00 76.12 94 ALA A C 1
ATOM 665 O O . ALA A 1 94 ? 11.605 -0.299 -20.400 1.00 76.12 94 ALA A O 1
ATOM 666 N N . PRO A 1 95 ? 13.856 -0.104 -20.478 1.00 73.06 95 PRO A N 1
ATOM 667 C CA . PRO A 1 95 ? 13.866 1.318 -20.803 1.00 73.06 95 PRO A CA 1
ATOM 668 C C . PRO A 1 95 ? 13.256 1.543 -22.191 1.00 73.06 95 PRO A C 1
ATOM 670 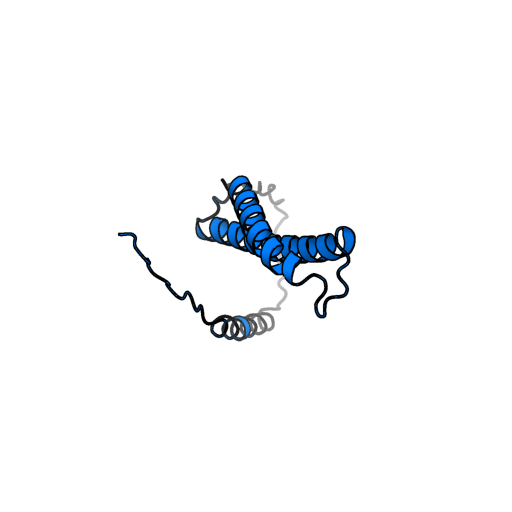O O . PRO A 1 95 ? 13.938 1.584 -23.216 1.00 73.06 95 PRO A O 1
ATOM 673 N N . CYS A 1 96 ? 11.935 1.660 -22.236 1.00 67.25 96 CYS A N 1
ATOM 674 C CA . CYS A 1 96 ? 11.204 1.992 -23.438 1.00 67.25 96 CYS A CA 1
ATOM 675 C C . CYS A 1 96 ? 11.261 3.508 -23.645 1.00 67.25 96 CYS A C 1
ATOM 677 O O . CYS A 1 96 ? 10.896 4.279 -22.763 1.00 67.25 96 CYS A O 1
ATOM 679 N N . ARG A 1 97 ? 11.663 3.947 -24.846 1.00 73.38 97 ARG A N 1
ATOM 680 C CA . ARG A 1 97 ? 11.517 5.342 -25.309 1.00 73.38 97 ARG A CA 1
ATOM 681 C C . ARG A 1 97 ? 10.055 5.668 -25.658 1.00 73.38 97 ARG A C 1
ATOM 683 O O . ARG A 1 97 ? 9.772 6.177 -26.738 1.00 73.38 97 ARG A O 1
ATOM 690 N N . CYS A 1 98 ? 9.123 5.273 -24.798 1.00 68.56 98 CYS A N 1
ATOM 691 C CA . CYS A 1 98 ? 7.712 5.605 -24.945 1.00 68.56 98 CYS A CA 1
ATOM 692 C C . CYS A 1 98 ? 7.444 7.008 -24.394 1.00 68.56 98 CYS A C 1
ATOM 694 O O . CYS A 1 98 ? 8.225 7.512 -23.591 1.00 68.56 98 CYS A O 1
ATOM 696 N N . ASP A 1 99 ? 6.330 7.601 -24.822 1.00 79.25 99 ASP A N 1
ATOM 697 C CA . ASP A 1 99 ? 5.897 8.946 -24.413 1.00 79.25 99 ASP A CA 1
ATOM 698 C C . ASP A 1 99 ? 5.758 9.079 -22.882 1.00 79.25 99 ASP A C 1
ATOM 700 O O . ASP A 1 99 ? 6.102 10.111 -22.318 1.00 79.25 99 ASP A O 1
ATOM 704 N N . ASP A 1 100 ? 5.358 7.996 -22.197 1.00 78.50 100 ASP A N 1
ATOM 705 C CA . ASP A 1 100 ? 5.108 7.984 -20.751 1.00 78.50 100 ASP A CA 1
ATOM 706 C C . ASP A 1 100 ? 5.888 6.869 -20.023 1.00 78.50 100 ASP A C 1
ATOM 708 O O . ASP A 1 100 ? 5.345 5.787 -19.749 1.00 78.50 100 ASP A O 1
ATOM 712 N N . PRO A 1 101 ? 7.173 7.091 -19.696 1.00 77.38 101 PRO A N 1
ATOM 713 C CA . PRO A 1 101 ? 7.973 6.128 -18.946 1.00 77.38 101 PRO A CA 1
ATOM 714 C C . PRO A 1 101 ? 7.382 5.873 -17.548 1.00 77.38 101 PRO A C 1
ATOM 716 O O . PRO A 1 101 ? 7.231 6.790 -16.740 1.00 77.38 101 PRO A O 1
ATOM 719 N N . GLY A 1 102 ? 7.068 4.609 -17.244 1.00 84.44 102 GLY A N 1
ATOM 720 C CA . GLY A 1 102 ? 6.589 4.167 -15.927 1.00 84.44 102 GLY A CA 1
ATOM 721 C C . GLY A 1 102 ? 5.067 4.185 -15.727 1.00 84.44 102 GLY A C 1
ATOM 722 O O . GLY A 1 102 ? 4.580 3.790 -14.660 1.00 84.44 102 GLY A O 1
ATOM 723 N N . LEU A 1 103 ? 4.281 4.603 -16.726 1.00 87.50 103 LEU A N 1
ATOM 724 C CA . LEU A 1 103 ? 2.817 4.592 -16.620 1.00 87.50 103 LEU A CA 1
ATOM 725 C C . LEU A 1 103 ? 2.265 3.161 -16.545 1.00 87.50 103 LEU A C 1
ATOM 727 O O . LEU A 1 103 ? 1.386 2.883 -15.733 1.00 87.50 103 LEU A O 1
ATOM 731 N N . LYS A 1 104 ? 2.791 2.220 -17.339 1.00 87.31 104 LYS A N 1
ATOM 732 C CA . LYS A 1 104 ? 2.330 0.820 -17.299 1.00 87.31 104 LYS A CA 1
ATOM 733 C C . LYS A 1 104 ? 2.729 0.145 -15.993 1.00 87.31 104 LYS A C 1
ATOM 735 O O . LYS A 1 104 ? 1.916 -0.542 -15.375 1.00 87.31 104 LYS A O 1
ATOM 740 N N . GLY A 1 105 ? 3.962 0.379 -15.560 1.00 85.81 105 GLY A N 1
ATOM 741 C CA . GLY A 1 105 ? 4.511 -0.110 -14.310 1.00 85.81 105 GLY A CA 1
ATOM 742 C C . GLY A 1 105 ? 3.700 0.379 -13.119 1.00 85.81 105 GLY A C 1
ATOM 743 O O . GLY A 1 105 ? 3.354 -0.422 -12.256 1.00 85.81 105 GLY A O 1
ATOM 744 N N . SER A 1 106 ? 3.307 1.654 -13.097 1.00 91.94 106 SER A N 1
ATOM 745 C CA . SER A 1 106 ? 2.433 2.177 -12.042 1.00 91.94 106 SER A CA 1
ATOM 746 C C . SER A 1 106 ? 0.994 1.668 -12.136 1.00 91.94 106 SER A C 1
ATOM 748 O O . SER A 1 106 ? 0.402 1.356 -11.104 1.00 91.94 106 SER A O 1
ATOM 750 N N . LEU A 1 107 ? 0.445 1.502 -13.344 1.00 94.00 107 LEU A N 1
ATOM 751 C CA . LEU A 1 107 ? -0.912 0.991 -13.558 1.00 94.00 107 LEU A CA 1
ATOM 752 C C . LEU A 1 107 ? -1.100 -0.433 -13.013 1.00 94.00 107 LEU A C 1
ATOM 754 O O . LEU A 1 107 ? -2.174 -0.763 -12.517 1.00 94.00 107 LEU A O 1
ATOM 758 N N . ILE A 1 108 ? -0.061 -1.269 -13.086 1.00 92.50 108 ILE A N 1
ATOM 759 C CA . ILE A 1 108 ? -0.076 -2.644 -12.558 1.00 92.50 108 ILE A CA 1
ATOM 760 C C . ILE A 1 108 ? 0.433 -2.680 -11.114 1.00 92.50 108 ILE A C 1
ATOM 762 O O . ILE A 1 108 ? -0.141 -3.349 -10.251 1.00 92.50 108 ILE A O 1
ATOM 766 N N . GLY A 1 109 ? 1.509 -1.945 -10.842 1.00 91.44 109 GLY A N 1
ATOM 767 C CA . GLY A 1 109 ? 2.169 -1.917 -9.547 1.00 91.44 109 GLY A CA 1
ATOM 768 C C . GLY A 1 109 ? 1.296 -1.314 -8.456 1.00 91.44 109 GLY A C 1
ATOM 769 O O . GLY A 1 109 ? 1.307 -1.817 -7.336 1.00 91.44 109 GLY A O 1
ATOM 770 N N . ALA A 1 110 ? 0.496 -0.288 -8.757 1.00 95.25 110 ALA A N 1
ATOM 771 C CA . ALA A 1 110 ? -0.324 0.372 -7.749 1.00 95.25 110 ALA A CA 1
ATOM 772 C C . ALA A 1 110 ? -1.467 -0.524 -7.228 1.00 95.25 110 ALA A C 1
ATOM 774 O O . ALA A 1 110 ? -1.548 -0.718 -6.015 1.00 95.25 110 ALA A O 1
ATOM 775 N N . PRO A 1 111 ? -2.303 -1.174 -8.064 1.00 95.12 111 PRO A N 1
ATOM 776 C CA . PRO A 1 111 ? -3.284 -2.143 -7.573 1.00 95.12 111 PRO A CA 1
ATOM 777 C C . PRO A 1 111 ? -2.642 -3.322 -6.829 1.00 95.12 111 PRO A C 1
ATOM 779 O O . PRO A 1 111 ? -3.116 -3.698 -5.757 1.00 95.12 111 PRO A O 1
ATOM 782 N N . ALA A 1 112 ? -1.544 -3.880 -7.356 1.00 95.81 112 ALA A N 1
ATOM 783 C CA . ALA A 1 112 ? -0.839 -4.993 -6.717 1.00 95.81 112 ALA A CA 1
ATOM 784 C C . ALA A 1 112 ? -0.281 -4.598 -5.340 1.00 95.81 112 ALA A C 1
ATOM 786 O O . ALA A 1 112 ? -0.475 -5.305 -4.349 1.00 95.81 112 ALA A O 1
ATOM 787 N N . GLY A 1 113 ? 0.354 -3.428 -5.264 1.00 93.88 113 GLY A N 1
ATOM 788 C CA . GLY A 1 113 ? 0.866 -2.858 -4.028 1.00 93.88 113 GLY A CA 1
ATOM 789 C C . GLY A 1 113 ? -0.243 -2.544 -3.028 1.00 93.88 113 GLY A C 1
ATOM 790 O O . GLY A 1 113 ? -0.072 -2.809 -1.842 1.00 93.88 113 GLY A O 1
ATOM 791 N N . ALA A 1 114 ? -1.402 -2.058 -3.479 1.00 96.56 114 ALA A N 1
ATOM 792 C CA . ALA A 1 114 ? -2.544 -1.784 -2.608 1.00 96.56 114 ALA A CA 1
ATOM 793 C C . ALA A 1 114 ? -3.075 -3.051 -1.930 1.00 96.56 114 ALA A C 1
ATOM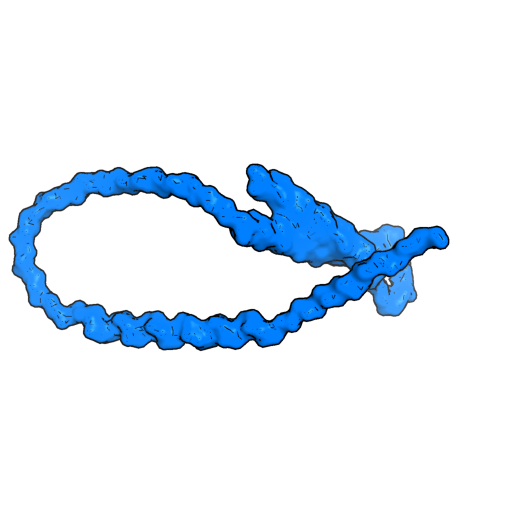 795 O O . ALA A 1 114 ? -3.308 -3.060 -0.721 1.00 96.56 114 ALA A O 1
ATOM 796 N N . VAL A 1 115 ? -3.220 -4.138 -2.693 1.00 96.88 115 VAL A N 1
ATOM 797 C CA . VAL A 1 115 ? -3.643 -5.438 -2.155 1.00 96.88 115 VAL A CA 1
ATOM 798 C C . VAL A 1 115 ? -2.605 -5.972 -1.169 1.00 96.88 115 VAL A C 1
ATOM 800 O O . VAL A 1 115 ? -2.969 -6.380 -0.065 1.00 96.88 115 VAL A O 1
ATOM 803 N N . ALA A 1 116 ? -1.317 -5.918 -1.524 1.00 96.44 116 ALA A N 1
ATOM 804 C CA . ALA A 1 116 ? -0.233 -6.367 -0.653 1.00 96.44 116 ALA A CA 1
ATOM 805 C C . ALA A 1 116 ? -0.160 -5.554 0.653 1.00 96.44 116 ALA A C 1
ATOM 807 O O . ALA A 1 116 ? -0.105 -6.130 1.739 1.00 96.44 116 ALA A O 1
ATOM 808 N N . GLY A 1 117 ? -0.225 -4.223 0.568 1.00 93.69 117 GLY A N 1
ATOM 809 C CA . GLY A 1 117 ? -0.197 -3.322 1.722 1.00 93.69 117 GLY A CA 1
ATOM 810 C C . GLY A 1 117 ? -1.425 -3.467 2.621 1.00 93.69 117 GLY A C 1
ATOM 811 O O . GLY A 1 117 ? -1.296 -3.488 3.846 1.00 93.69 117 GLY A O 1
ATOM 812 N N . GLY A 1 118 ? -2.610 -3.646 2.031 1.00 93.69 118 GLY A N 1
ATOM 813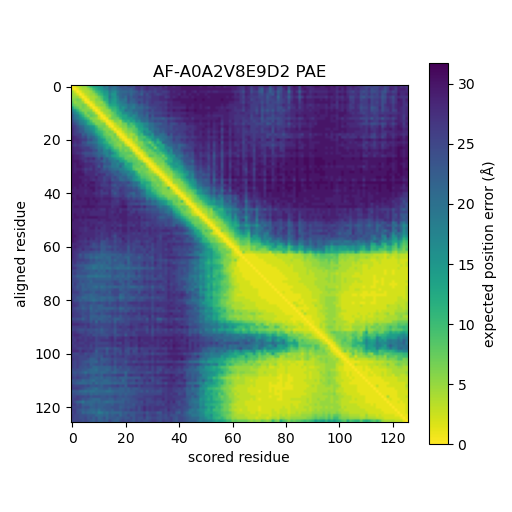 C CA . GLY A 1 118 ? -3.843 -3.922 2.768 1.00 93.69 118 GLY A CA 1
ATOM 814 C C . GLY A 1 118 ? -3.795 -5.260 3.510 1.00 93.69 118 GLY A C 1
ATOM 815 O O . GLY A 1 118 ? -4.140 -5.316 4.689 1.00 93.69 118 GLY A O 1
ATOM 816 N N . MET A 1 119 ? -3.306 -6.324 2.861 1.00 93.81 119 MET A N 1
ATOM 817 C CA . MET A 1 119 ? -3.121 -7.641 3.489 1.00 93.81 119 MET A CA 1
ATOM 818 C C . MET A 1 119 ? -2.111 -7.599 4.635 1.00 93.81 119 MET A C 1
ATOM 820 O O . MET A 1 119 ? -2.364 -8.162 5.701 1.00 93.81 119 MET A O 1
ATOM 824 N N . LEU A 1 120 ? -0.997 -6.889 4.449 1.00 95.00 120 LEU A N 1
ATOM 825 C CA . LEU A 1 120 ? 0.012 -6.711 5.487 1.00 95.00 120 LEU A CA 1
ATOM 826 C C . LEU A 1 120 ? -0.575 -5.978 6.706 1.00 95.00 120 LEU A C 1
ATOM 828 O O . LEU A 1 120 ? -0.452 -6.444 7.837 1.00 95.00 120 LEU A O 1
ATOM 832 N N . ALA A 1 121 ? -1.282 -4.868 6.481 1.00 92.19 121 ALA A N 1
ATOM 833 C CA . ALA A 1 121 ? -1.933 -4.105 7.545 1.00 92.19 121 ALA A CA 1
ATOM 834 C C . ALA A 1 121 ? -3.046 -4.900 8.249 1.00 92.19 121 ALA A C 1
ATOM 836 O O . ALA A 1 121 ? -3.214 -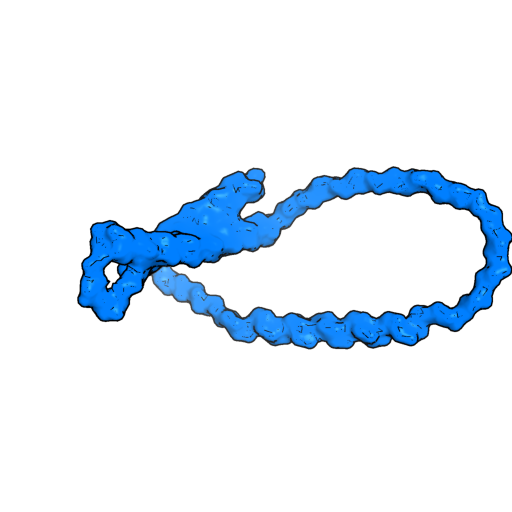4.802 9.467 1.00 92.19 121 ALA A O 1
ATOM 837 N N . PHE A 1 122 ? -3.785 -5.729 7.509 1.00 92.38 122 PHE A N 1
ATOM 838 C CA . PHE A 1 122 ? -4.774 -6.636 8.085 1.00 92.38 122 PHE A CA 1
ATOM 839 C C . PHE A 1 122 ? -4.120 -7.680 8.996 1.00 92.38 122 PHE A C 1
ATOM 841 O O . PHE A 1 122 ? -4.616 -7.937 10.090 1.00 92.38 122 PHE A O 1
ATOM 848 N N . HIS A 1 123 ? -2.975 -8.233 8.590 1.00 94.81 123 HIS A N 1
ATOM 849 C CA . HIS A 1 123 ? -2.245 -9.202 9.402 1.00 94.81 123 HIS A CA 1
ATOM 850 C C . HIS A 1 123 ? -1.764 -8.606 10.733 1.00 94.81 123 HIS A C 1
ATOM 852 O O . HIS A 1 123 ? -1.921 -9.240 11.769 1.00 94.81 123 HIS A O 1
ATOM 858 N N . PHE A 1 124 ? -1.265 -7.366 10.731 1.00 90.62 124 PHE A N 1
ATOM 859 C CA . PHE A 1 124 ? -0.806 -6.688 11.952 1.00 90.62 124 PHE A CA 1
ATOM 860 C C . PHE A 1 124 ? -1.929 -6.195 12.875 1.00 90.62 124 PHE A C 1
ATOM 862 O O . PHE A 1 124 ? -1.668 -5.854 14.028 1.00 90.62 124 PHE A O 1
ATOM 869 N N . THR A 1 125 ? -3.168 -6.112 12.387 1.00 88.44 125 THR A N 1
ATOM 870 C CA . THR A 1 125 ? -4.320 -5.645 13.181 1.00 88.44 125 THR A CA 1
ATOM 871 C C . THR A 1 125 ? -5.187 -6.776 13.727 1.00 88.44 125 THR A C 1
ATOM 873 O O . THR A 1 125 ? -6.121 -6.505 14.499 1.00 88.44 125 THR A O 1
ATOM 876 N N . ARG A 1 126 ? -4.913 -8.022 13.331 1.00 80.38 126 ARG A N 1
ATOM 877 C CA . ARG A 1 126 ? -5.606 -9.218 13.811 1.00 80.38 126 ARG A CA 1
ATOM 878 C C . ARG A 1 126 ? -5.084 -9.632 15.179 1.00 80.38 126 ARG A C 1
ATOM 880 O O . ARG A 1 126 ? -5.962 -9.791 16.056 1.00 80.38 126 ARG A O 1
#

Solvent-accessible surface area (backbone atoms only — not comparable to full-atom values): 7816 Å² total; per-residue (Å²): 138,84,85,88,76,80,87,77,80,79,77,72,71,84,72,67,73,70,63,66,66,67,68,66,64,69,68,65,74,71,70,70,81,83,72,82,86,81,93,76,93,75,89,68,82,86,69,76,79,70,78,77,74,73,69,78,74,70,82,75,76,74,48,73,67,57,48,51,51,48,20,52,51,23,18,52,53,14,21,55,51,19,16,52,49,22,17,52,47,33,54,72,77,57,72,59,95,53,98,62,76,24,53,68,26,20,66,54,21,14,60,54,20,16,53,52,23,22,52,52,32,45,62,77,65,109

Foldseek 3Di:
DDDPDDPPPPPPPPPPPPPVVVVVVPPPVPVPPPDDDDDDDDDDDDPDPPPPPPDPPPPPLQDPVNLVVLLQVQLQVQLVVQQVVQLVCCCVPPNDPDPDRSNVRSVVRNNVRSVVSSVVSNVVSD

pLDDT: mean 72.9, std 19.26, range [41.41, 97.62]

Secondary structure (DSSP, 8-state):
-------------TTSTTTTTTTSSTTTSSSSSSS-------------------------PPPHHHHHHHHHHHHHHHHHHHHHHHHHHHHHHS----SSTTHHHHHHHHHHHHHHHHHHHHHHH-